Protein AF-A0A9P4HC57-F1 (afdb_monomer_lite)

Radius of gyration: 26.47 Å; chains: 1; bounding box: 52×44×92 Å

Organism: NCBI:txid210430

Sequence (159 aa):
MSKNTVTSDLVLDGQSNWELWIFVVKRIAEAGDVREYIDPDQLYRPLQKPEKPVRPAPTVNADGYPPTQPIQQALMQYNQDLSNYYKDIKEYRRLKDKLGQVEAHITKTIQQDLLYHIKDKLSIHDQIKTLQELYSPTTADQEYRVQKAYEAAKTLHAR

Foldseek 3Di:
DDPPPPPVQQAAPAQVSLVVLVVVLCVLCVVLVNNQQAPLVDDHDDLDQDDQDDQDDQDQPPVRDGDPPPNVVSNVVNVVVNVVNVVRNVSSVSNVVSQVVSVVSNVVRYDPVLCVQCVPPPGNNVSSNSVCVGHHDDPVSVVVVVVVVVVVVVVVVVD

Structure (mmCIF, N/CA/C/O backbone):
data_AF-A0A9P4HC57-F1
#
_entry.id   AF-A0A9P4HC57-F1
#
loop_
_atom_site.group_PDB
_atom_site.id
_atom_site.type_symbol
_atom_site.label_atom_id
_atom_site.label_alt_id
_atom_site.label_comp_id
_atom_site.label_asym_id
_atom_site.label_entity_id
_atom_site.label_seq_id
_atom_site.pdbx_PDB_ins_code
_atom_site.Cartn_x
_atom_site.Cartn_y
_atom_site.Cartn_z
_atom_site.occupancy
_atom_site.B_iso_or_equiv
_atom_site.auth_seq_id
_atom_site.auth_comp_id
_atom_site.auth_asym_id
_atom_site.auth_atom_id
_atom_site.pdbx_PDB_model_num
ATOM 1 N N . MET A 1 1 ? -6.269 -32.156 28.128 1.00 34.03 1 MET A N 1
ATOM 2 C CA . MET A 1 1 ? -5.497 -30.902 28.275 1.00 34.03 1 MET A CA 1
ATOM 3 C C . MET A 1 1 ? -5.426 -30.234 26.904 1.00 34.03 1 MET A C 1
ATOM 5 O O . MET A 1 1 ? -4.471 -30.465 26.171 1.00 34.03 1 MET A O 1
ATOM 9 N N . SER A 1 2 ? -6.469 -29.500 26.505 1.00 35.28 2 SER A N 1
ATOM 10 C CA . SER A 1 2 ? -6.473 -28.768 25.230 1.00 35.28 2 SER A CA 1
ATOM 11 C C . SER A 1 2 ? -5.667 -27.487 25.390 1.00 35.28 2 SER A C 1
ATOM 13 O O . SER A 1 2 ? -5.998 -26.640 26.217 1.00 35.28 2 SER A O 1
ATOM 15 N N . LYS A 1 3 ? -4.584 -27.362 24.621 1.00 39.94 3 LYS A N 1
ATOM 16 C CA . LYS A 1 3 ? -3.837 -26.113 24.491 1.00 39.94 3 LYS A CA 1
ATOM 17 C C . LYS A 1 3 ? -4.666 -25.171 23.621 1.00 39.94 3 LYS A C 1
ATOM 19 O O . LYS A 1 3 ? -4.562 -25.214 22.401 1.00 39.94 3 LYS A O 1
ATOM 24 N N . ASN A 1 4 ? -5.493 -24.337 24.243 1.00 37.66 4 ASN A N 1
ATOM 25 C CA . ASN A 1 4 ? -6.027 -23.156 23.575 1.00 37.66 4 ASN A CA 1
ATOM 26 C C . ASN A 1 4 ? -4.886 -22.140 23.460 1.00 37.66 4 ASN A C 1
ATOM 28 O O . ASN A 1 4 ? -4.743 -21.249 24.292 1.00 37.66 4 ASN A O 1
ATOM 32 N N . THR A 1 5 ? -4.037 -22.295 22.446 1.00 34.16 5 THR A N 1
ATOM 33 C CA . THR A 1 5 ? -3.258 -21.172 21.920 1.00 34.16 5 THR A CA 1
ATOM 34 C C . THR A 1 5 ? -4.261 -20.234 21.267 1.00 34.16 5 THR A C 1
ATOM 36 O O . THR A 1 5 ? -4.615 -20.394 20.104 1.00 34.16 5 THR A O 1
ATOM 39 N N . VAL A 1 6 ? -4.791 -19.304 22.059 1.00 41.91 6 VAL A N 1
ATOM 40 C CA . VAL A 1 6 ? -5.515 -18.144 21.548 1.00 41.91 6 VAL A CA 1
ATOM 41 C C . VAL A 1 6 ? -4.458 -17.224 20.946 1.00 41.91 6 VAL A C 1
ATOM 43 O O . VAL A 1 6 ? -3.981 -16.290 21.582 1.00 41.91 6 VAL A O 1
ATOM 46 N N . THR A 1 7 ? -4.022 -17.534 19.731 1.00 44.22 7 THR A N 1
ATOM 47 C CA . THR A 1 7 ? -3.457 -16.525 18.839 1.00 44.22 7 THR A CA 1
ATOM 48 C C . THR A 1 7 ? -4.664 -15.767 18.310 1.00 44.22 7 THR A C 1
ATOM 50 O O . THR A 1 7 ? -5.223 -16.119 17.276 1.00 44.22 7 THR A O 1
ATOM 53 N N . SER A 1 8 ? -5.171 -14.806 19.087 1.00 55.50 8 SER A N 1
ATOM 54 C CA . SER A 1 8 ? -6.121 -13.842 18.539 1.00 55.50 8 SER A CA 1
ATOM 55 C C . SER A 1 8 ? -5.340 -13.015 17.533 1.00 55.50 8 SER A C 1
ATOM 57 O O . SER A 1 8 ? -4.687 -12.042 17.909 1.00 55.50 8 SER A O 1
ATOM 59 N N . ASP A 1 9 ? -5.338 -13.447 16.274 1.00 72.44 9 ASP A N 1
ATOM 60 C CA . ASP A 1 9 ? -4.908 -12.588 15.183 1.00 72.44 9 ASP A CA 1
ATOM 61 C C . ASP A 1 9 ? -5.706 -11.288 15.311 1.00 72.44 9 ASP A C 1
ATOM 63 O O . ASP A 1 9 ? -6.921 -11.297 15.525 1.00 72.44 9 ASP A O 1
ATOM 67 N N . LEU A 1 10 ? -5.000 -10.162 15.307 1.00 86.06 10 LEU A N 1
ATOM 68 C CA . LEU A 1 10 ? -5.611 -8.855 15.472 1.00 86.06 10 LEU A CA 1
ATOM 69 C C . LEU A 1 10 ? -6.450 -8.557 14.226 1.00 86.06 10 LEU A C 1
ATOM 71 O O . LEU A 1 10 ? -5.904 -8.164 13.198 1.00 86.06 10 LEU A O 1
ATOM 75 N N . VAL A 1 11 ? -7.761 -8.779 14.320 1.00 91.06 11 VAL A N 1
ATOM 76 C CA . VAL A 1 11 ? -8.714 -8.551 13.231 1.00 91.06 11 VAL A CA 1
ATOM 77 C C . VAL A 1 11 ? -9.382 -7.187 13.396 1.00 91.06 11 VAL A C 1
ATOM 79 O O . VAL A 1 11 ? -9.872 -6.840 14.474 1.00 91.06 11 VAL A O 1
ATOM 82 N N . LEU A 1 12 ? -9.419 -6.414 12.313 1.00 91.00 12 LEU A N 1
ATOM 83 C CA . LEU A 1 12 ? -10.222 -5.204 12.212 1.00 91.00 12 LEU A CA 1
ATOM 84 C C . LEU A 1 12 ? -11.693 -5.587 12.005 1.00 91.00 12 LEU A C 1
ATOM 86 O O . LEU A 1 12 ? -12.101 -5.962 10.905 1.00 91.00 12 LEU A O 1
ATOM 90 N N . ASP A 1 13 ? -12.472 -5.480 13.073 1.00 88.88 13 ASP A N 1
ATOM 91 C CA . ASP A 1 13 ? -13.925 -5.696 13.123 1.00 88.88 13 ASP A CA 1
ATOM 92 C C . ASP A 1 13 ? -14.695 -4.411 13.495 1.00 88.88 13 ASP A C 1
ATOM 94 O O . ASP A 1 13 ? -15.924 -4.391 13.554 1.00 88.88 13 ASP A O 1
ATOM 98 N N . GLY A 1 14 ? -13.976 -3.311 13.741 1.00 85.06 14 GLY A N 1
ATOM 99 C CA . GLY A 1 14 ? -14.561 -2.045 14.155 1.00 85.06 14 GLY A CA 1
ATOM 100 C C . GLY A 1 14 ? -13.545 -1.036 14.687 1.00 85.06 14 GLY A C 1
ATOM 101 O O . GLY A 1 14 ? -12.334 -1.268 14.721 1.00 85.06 14 GLY A O 1
ATOM 102 N N . GLN A 1 15 ? -14.064 0.099 15.164 1.00 85.44 15 GLN A N 1
ATOM 103 C CA . GLN A 1 15 ? -13.261 1.220 15.675 1.00 85.44 15 GLN A CA 1
ATOM 104 C C . GLN A 1 15 ? -12.423 0.861 16.914 1.00 85.44 15 GLN A C 1
ATOM 106 O O . GLN A 1 15 ? -11.392 1.478 17.179 1.00 85.44 15 GLN A O 1
ATOM 111 N N . SER A 1 16 ? -12.848 -0.131 17.705 1.00 83.38 16 SER A N 1
ATOM 112 C CA . SER A 1 16 ? -12.143 -0.534 18.929 1.00 83.38 16 SER A CA 1
ATOM 113 C C . SER A 1 16 ? -10.746 -1.079 18.655 1.00 83.38 16 SER A C 1
ATOM 115 O O . SER A 1 16 ? -9.855 -0.856 19.479 1.00 83.38 16 SER A O 1
ATOM 117 N N . ASN A 1 17 ? -10.569 -1.738 17.506 1.00 88.31 17 ASN A N 1
ATOM 118 C CA . ASN A 1 17 ? -9.340 -2.433 17.126 1.00 88.31 17 ASN A CA 1
ATOM 119 C C . ASN A 1 17 ? -8.517 -1.644 16.096 1.00 88.31 17 ASN A C 1
ATOM 121 O O . ASN A 1 17 ? -7.377 -2.021 15.830 1.00 88.31 17 ASN A O 1
ATOM 125 N N . TRP A 1 18 ? -9.058 -0.535 15.571 1.00 91.06 18 TRP A N 1
ATOM 126 C CA . TRP A 1 18 ? -8.416 0.313 14.565 1.00 91.06 18 TRP A CA 1
ATOM 127 C C . TRP A 1 18 ? -6.984 0.703 14.938 1.00 91.06 18 TRP A C 1
ATOM 129 O O . TRP A 1 18 ? -6.066 0.392 14.189 1.00 91.06 18 TRP A O 1
ATOM 139 N N . GLU A 1 19 ? -6.781 1.318 16.108 1.00 90.00 19 GLU A N 1
ATOM 140 C CA . GLU A 1 19 ? -5.474 1.854 16.532 1.00 90.00 19 GLU A CA 1
ATOM 141 C C . GLU A 1 19 ? -4.379 0.782 16.576 1.00 90.00 19 GLU A C 1
ATOM 143 O O . GLU A 1 19 ? -3.263 0.980 16.095 1.00 90.00 19 GLU A O 1
ATOM 148 N N . LEU A 1 20 ? -4.707 -0.389 17.125 1.00 90.69 20 LEU A N 1
ATOM 149 C CA . LEU A 1 20 ? -3.769 -1.505 17.187 1.00 90.69 20 LEU A CA 1
ATOM 150 C C . LEU A 1 20 ? -3.527 -2.082 15.791 1.00 90.69 20 LEU A C 1
ATOM 152 O O . LEU A 1 20 ? -2.393 -2.417 15.448 1.00 90.69 20 LEU A O 1
ATOM 156 N N . TRP A 1 21 ? -4.582 -2.205 14.987 1.00 94.44 21 TRP A N 1
ATOM 157 C CA . TRP A 1 21 ? -4.503 -2.809 13.664 1.00 94.44 21 TRP A CA 1
ATOM 158 C C . TRP A 1 21 ? -3.665 -1.950 12.716 1.00 94.44 21 TRP A C 1
ATOM 160 O O . TRP A 1 21 ? -2.704 -2.442 12.120 1.00 94.44 21 TRP A O 1
ATOM 170 N N . ILE A 1 22 ? -3.935 -0.642 12.655 1.00 93.31 22 ILE A N 1
ATOM 171 C CA . ILE A 1 22 ? -3.167 0.284 11.820 1.00 93.31 22 ILE A CA 1
ATOM 172 C C . ILE A 1 22 ? -1.721 0.402 12.303 1.00 93.31 22 ILE A C 1
ATOM 174 O O . ILE A 1 22 ? -0.813 0.534 11.482 1.00 93.31 22 ILE A O 1
ATOM 178 N N . PHE A 1 23 ? -1.471 0.290 13.613 1.00 92.38 23 PHE A N 1
ATOM 179 C CA . PHE A 1 23 ? -0.114 0.216 14.146 1.00 92.38 23 PHE A CA 1
ATOM 180 C C . PHE A 1 23 ? 0.648 -0.994 13.588 1.00 92.38 23 PHE A C 1
ATOM 182 O O . PHE A 1 23 ? 1.772 -0.831 13.114 1.00 92.38 23 PHE A O 1
ATOM 189 N N . VAL A 1 24 ? 0.047 -2.189 13.580 1.00 93.88 24 VAL A N 1
ATOM 190 C CA . VAL A 1 24 ? 0.684 -3.397 13.023 1.00 93.88 24 VAL A CA 1
ATOM 191 C C . VAL A 1 24 ? 0.950 -3.241 11.525 1.00 93.88 24 VAL A C 1
ATOM 193 O O . VAL A 1 24 ? 2.063 -3.511 11.073 1.00 93.88 24 VAL A O 1
ATOM 196 N N . VAL A 1 25 ? -0.019 -2.730 10.762 1.00 94.69 25 VAL A N 1
ATOM 197 C CA . VAL A 1 25 ? 0.142 -2.452 9.324 1.00 94.69 25 VAL A CA 1
ATOM 198 C C . VAL A 1 25 ? 1.303 -1.479 9.079 1.00 94.69 25 VAL A C 1
ATOM 200 O O . VAL A 1 25 ? 2.186 -1.761 8.264 1.00 94.69 25 VAL A O 1
ATOM 203 N N . LYS A 1 26 ? 1.364 -0.373 9.839 1.00 93.88 26 LYS A N 1
ATOM 204 C CA . LYS A 1 26 ? 2.461 0.608 9.776 1.00 93.88 26 LYS A CA 1
ATOM 205 C C . LYS A 1 26 ? 3.810 -0.035 10.120 1.00 93.88 26 LYS A C 1
ATOM 207 O O . LYS A 1 26 ? 4.787 0.228 9.425 1.00 93.88 26 LYS A O 1
ATOM 212 N N . ARG A 1 27 ? 3.874 -0.935 11.109 1.00 94.19 27 ARG A N 1
ATOM 213 C CA . ARG A 1 27 ? 5.103 -1.671 11.465 1.00 94.19 27 ARG A CA 1
ATOM 214 C C . ARG A 1 27 ? 5.598 -2.602 10.362 1.00 94.19 27 ARG A C 1
ATOM 216 O O . ARG A 1 27 ? 6.799 -2.646 10.109 1.00 94.19 27 ARG A O 1
ATOM 223 N N . ILE A 1 28 ? 4.701 -3.330 9.698 1.00 94.38 28 ILE A N 1
ATOM 224 C CA . ILE A 1 28 ? 5.071 -4.201 8.570 1.00 94.38 28 ILE A CA 1
ATOM 225 C C . ILE A 1 28 ? 5.626 -3.354 7.419 1.00 94.38 28 ILE A C 1
ATOM 227 O O . ILE A 1 28 ? 6.642 -3.710 6.821 1.00 94.38 28 ILE A O 1
ATOM 231 N N . ALA A 1 29 ? 4.999 -2.211 7.140 1.00 95.56 29 ALA A N 1
ATOM 232 C CA . ALA A 1 29 ? 5.453 -1.303 6.096 1.00 95.56 29 ALA A CA 1
ATOM 233 C C . ALA A 1 29 ? 6.790 -0.623 6.419 1.00 95.56 29 ALA A C 1
ATOM 235 O O . ALA A 1 29 ? 7.624 -0.490 5.526 1.00 95.56 29 ALA A O 1
ATOM 236 N N . GLU A 1 30 ? 7.020 -0.238 7.678 1.00 95.75 30 GLU A N 1
ATOM 237 C CA . GLU A 1 30 ? 8.320 0.250 8.159 1.00 95.75 30 GLU A CA 1
ATOM 238 C C . GLU A 1 30 ? 9.412 -0.802 7.967 1.00 95.75 30 GLU A C 1
ATOM 240 O O . GLU A 1 30 ? 10.451 -0.503 7.394 1.00 95.75 30 GLU A O 1
ATOM 245 N N . ALA A 1 31 ? 9.162 -2.052 8.366 1.00 94.56 31 ALA A N 1
ATOM 246 C CA . ALA A 1 31 ? 10.120 -3.145 8.193 1.00 94.56 31 ALA A CA 1
ATOM 247 C C . ALA A 1 31 ? 10.396 -3.490 6.715 1.00 94.56 31 ALA A C 1
ATOM 249 O O . ALA A 1 31 ? 11.394 -4.140 6.399 1.00 94.56 31 ALA A O 1
ATOM 250 N N . GLY A 1 32 ? 9.489 -3.107 5.813 1.00 94.00 32 GLY A N 1
ATOM 251 C CA . GLY A 1 32 ? 9.626 -3.280 4.371 1.00 94.00 32 GLY A CA 1
ATOM 252 C C . GLY A 1 32 ? 10.192 -2.071 3.628 1.00 94.00 32 GLY A C 1
ATOM 253 O O . GLY A 1 32 ? 10.377 -2.186 2.420 1.00 94.00 32 GLY A O 1
ATOM 254 N N . ASP A 1 33 ? 10.442 -0.947 4.308 1.00 95.56 33 ASP A N 1
ATOM 255 C CA . ASP A 1 33 ? 10.758 0.361 3.711 1.00 95.56 33 ASP A CA 1
ATOM 256 C C . ASP A 1 33 ? 9.710 0.842 2.688 1.00 95.56 33 ASP A C 1
ATOM 258 O O . ASP A 1 33 ? 10.033 1.502 1.705 1.00 95.56 33 ASP A O 1
ATOM 262 N N . VAL A 1 34 ? 8.434 0.495 2.892 1.00 96.19 34 VAL A N 1
ATOM 263 C CA . VAL A 1 34 ? 7.334 0.820 1.961 1.00 96.19 34 VAL A CA 1
ATOM 264 C C . VAL A 1 34 ? 6.300 1.782 2.545 1.00 96.19 34 VAL A C 1
ATOM 266 O O . VAL A 1 34 ? 5.252 2.009 1.942 1.00 96.19 34 VAL A O 1
ATOM 269 N N . ARG A 1 35 ? 6.579 2.368 3.716 1.00 93.56 35 ARG A N 1
ATOM 270 C CA . ARG A 1 35 ? 5.653 3.268 4.422 1.00 93.56 35 ARG A CA 1
ATOM 271 C C . ARG A 1 35 ? 5.169 4.432 3.547 1.00 93.56 35 ARG A C 1
ATOM 273 O O . ARG A 1 35 ? 3.983 4.737 3.562 1.00 93.56 35 ARG A O 1
ATOM 280 N N . GLU A 1 36 ? 6.051 5.018 2.741 1.00 92.88 36 GLU A N 1
ATOM 281 C CA . GLU A 1 36 ? 5.737 6.152 1.852 1.00 92.88 36 GLU A CA 1
ATOM 282 C C . GLU A 1 36 ? 4.683 5.848 0.769 1.00 92.88 36 GLU A C 1
ATOM 284 O O . GLU A 1 36 ? 4.057 6.762 0.243 1.00 92.88 36 GLU A O 1
ATOM 289 N N . TYR A 1 37 ? 4.457 4.570 0.447 1.00 93.94 37 TYR A N 1
ATOM 290 C CA . TYR A 1 37 ? 3.493 4.139 -0.573 1.00 93.94 37 TYR A CA 1
ATOM 291 C C . TYR A 1 37 ? 2.118 3.789 0.004 1.00 93.94 37 TYR A C 1
ATOM 293 O O . TYR A 1 37 ? 1.184 3.537 -0.760 1.00 93.94 37 TYR A O 1
ATOM 301 N N . ILE A 1 38 ? 2.005 3.705 1.333 1.00 93.00 38 ILE A N 1
ATOM 302 C CA . ILE A 1 38 ? 0.804 3.214 2.018 1.00 93.00 38 ILE A CA 1
ATOM 303 C C . ILE A 1 38 ? 0.208 4.217 3.007 1.00 93.00 38 ILE A C 1
ATOM 305 O O . ILE A 1 38 ? -0.923 4.016 3.435 1.00 93.00 38 ILE A O 1
ATOM 309 N N . ASP A 1 39 ? 0.963 5.245 3.407 1.00 90.81 39 ASP A N 1
ATOM 310 C CA . ASP A 1 39 ? 0.550 6.194 4.443 1.00 90.81 39 ASP A CA 1
ATOM 311 C C . ASP A 1 39 ? -0.676 6.999 3.971 1.00 90.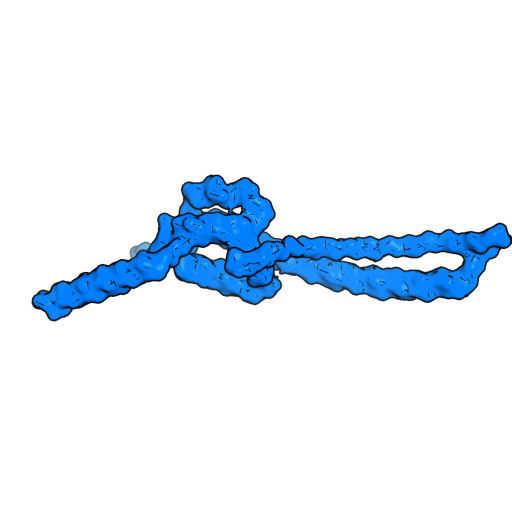81 39 ASP A C 1
ATOM 313 O O . ASP A 1 39 ? -0.542 7.788 3.033 1.00 90.81 39 ASP A O 1
ATOM 317 N N . PRO A 1 40 ? -1.867 6.806 4.572 1.00 89.62 40 PRO A N 1
ATOM 318 C CA . PRO A 1 40 ? -3.101 7.429 4.092 1.00 89.62 40 PRO A CA 1
ATOM 319 C C . PRO A 1 40 ? -3.173 8.929 4.416 1.00 89.62 40 PRO A C 1
ATOM 321 O O . PRO A 1 40 ? -3.963 9.658 3.813 1.00 89.62 40 PRO A O 1
ATOM 324 N N . ASP A 1 41 ? -2.332 9.391 5.349 1.00 88.25 41 ASP A N 1
ATOM 325 C CA . ASP A 1 41 ? -2.236 10.793 5.754 1.00 88.25 41 ASP A CA 1
ATOM 326 C C . ASP A 1 41 ? -1.333 11.597 4.791 1.00 88.25 41 ASP A C 1
ATOM 328 O O . ASP A 1 41 ? -1.225 12.821 4.894 1.00 88.25 41 ASP A O 1
ATOM 332 N N . GLN A 1 42 ? -0.672 10.922 3.842 1.00 88.38 42 GLN A N 1
ATOM 333 C CA . GLN A 1 42 ? 0.202 11.528 2.841 1.00 88.38 42 GLN A CA 1
ATOM 334 C C . GLN A 1 42 ? -0.416 11.488 1.442 1.00 88.38 42 GLN A C 1
ATOM 336 O O . GLN A 1 42 ? -1.344 10.742 1.145 1.00 88.38 42 GLN A O 1
ATOM 341 N N . LEU A 1 43 ? 0.113 12.319 0.540 1.00 88.81 43 LEU A N 1
ATOM 342 C CA . LEU A 1 43 ? -0.291 12.271 -0.860 1.00 88.81 43 LEU A CA 1
ATOM 343 C C . LEU A 1 43 ? 0.214 10.973 -1.499 1.00 88.81 43 LEU A C 1
ATOM 345 O O . LEU A 1 43 ? 1.420 10.724 -1.508 1.00 88.81 43 LEU A O 1
ATOM 349 N N . TYR A 1 44 ? -0.706 10.197 -2.075 1.00 90.31 44 TYR A N 1
ATOM 350 C CA . TYR A 1 44 ? -0.387 8.943 -2.749 1.00 90.31 44 TYR A CA 1
ATOM 351 C C . TYR A 1 44 ? 0.710 9.116 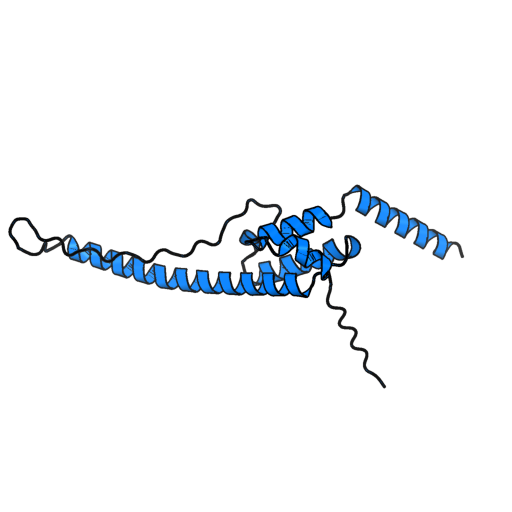-3.803 1.00 90.31 44 TYR A C 1
ATOM 353 O O . TYR A 1 44 ? 0.586 9.914 -4.737 1.00 90.31 44 TYR A O 1
ATOM 361 N N . ARG A 1 45 ? 1.771 8.315 -3.680 1.00 89.56 45 ARG A N 1
ATOM 362 C CA . ARG A 1 45 ? 2.827 8.195 -4.687 1.00 89.56 45 ARG A CA 1
ATOM 363 C C . ARG A 1 45 ? 2.861 6.759 -5.194 1.00 89.56 45 ARG A C 1
ATOM 365 O O . ARG A 1 45 ? 3.163 5.863 -4.414 1.00 89.56 45 ARG A O 1
ATOM 372 N N . PRO A 1 46 ? 2.566 6.502 -6.477 1.00 90.44 46 PRO A N 1
ATOM 373 C CA . PRO A 1 46 ? 2.659 5.156 -7.015 1.00 90.44 46 PRO A CA 1
ATOM 374 C C . PRO A 1 46 ? 4.123 4.723 -7.131 1.00 90.44 46 PRO A C 1
ATOM 376 O O . PRO A 1 46 ? 4.982 5.499 -7.556 1.00 90.44 46 PRO A O 1
ATOM 379 N N . LEU A 1 47 ? 4.398 3.455 -6.817 1.00 93.44 47 LEU A N 1
ATOM 380 C CA . LEU A 1 47 ? 5.707 2.855 -7.059 1.00 93.44 47 LEU A CA 1
ATOM 381 C C . LEU A 1 47 ? 5.972 2.794 -8.570 1.00 93.44 47 LEU A C 1
ATOM 383 O O . LEU A 1 47 ? 5.327 2.034 -9.302 1.00 93.44 47 LEU A O 1
ATOM 387 N N . GLN A 1 48 ? 6.935 3.584 -9.039 1.00 93.69 48 GLN A N 1
ATOM 388 C CA . GLN A 1 48 ? 7.257 3.675 -10.459 1.00 93.69 48 GLN A CA 1
ATOM 389 C C . GLN A 1 48 ? 8.174 2.534 -10.885 1.00 93.69 48 GLN A C 1
ATOM 391 O O . GLN A 1 48 ? 9.195 2.254 -10.257 1.00 93.69 48 GLN A O 1
ATOM 396 N N . LYS A 1 49 ? 7.808 1.862 -11.979 1.00 95.00 49 LYS A N 1
ATOM 397 C CA . LYS A 1 49 ? 8.664 0.848 -12.589 1.00 95.00 49 LYS A CA 1
ATOM 398 C C . LYS A 1 49 ? 9.788 1.556 -13.353 1.00 95.00 49 LYS A C 1
ATOM 400 O O . LYS A 1 49 ? 9.466 2.354 -14.230 1.00 95.00 49 LYS A O 1
ATOM 405 N N . PRO A 1 50 ? 11.066 1.225 -13.101 1.00 95.12 50 PRO A N 1
ATOM 406 C CA . PRO A 1 50 ? 12.172 1.773 -13.874 1.00 95.12 50 PRO A CA 1
ATOM 407 C C . PRO A 1 50 ? 12.001 1.504 -15.371 1.00 95.12 50 PRO A C 1
ATOM 409 O O . PRO A 1 50 ? 11.603 0.401 -15.776 1.00 95.12 50 PRO A O 1
ATOM 412 N N . GLU A 1 51 ? 12.325 2.499 -16.190 1.00 95.25 51 GLU A N 1
ATOM 413 C CA .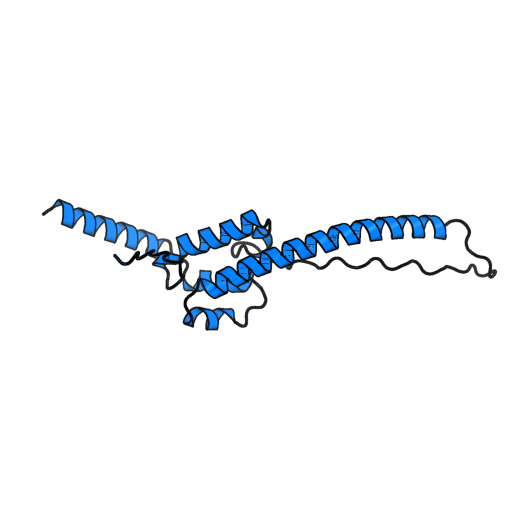 GLU A 1 51 ? 12.315 2.380 -17.645 1.00 95.25 51 GLU A CA 1
ATOM 414 C C . GLU A 1 51 ? 13.623 1.772 -18.136 1.00 95.25 51 GLU A C 1
ATOM 416 O O . GLU A 1 51 ? 14.711 2.123 -17.681 1.00 95.25 51 GLU A O 1
ATOM 421 N N . LYS A 1 52 ? 13.522 0.820 -19.066 1.00 94.00 52 LYS A N 1
ATOM 422 C CA . LYS A 1 52 ? 14.708 0.179 -19.624 1.00 94.00 52 LYS A CA 1
ATOM 423 C C . LYS A 1 52 ? 15.402 1.157 -20.581 1.00 94.00 52 LYS A C 1
ATOM 425 O O . LYS A 1 52 ? 14.745 1.595 -21.526 1.00 94.00 52 LYS A O 1
ATOM 430 N N . PRO A 1 53 ? 16.711 1.424 -20.416 1.00 93.19 53 PRO A N 1
ATOM 431 C CA . PRO A 1 53 ? 17.455 2.267 -21.340 1.00 93.19 53 PRO A CA 1
ATOM 432 C C . PRO A 1 53 ? 17.369 1.738 -22.770 1.00 93.19 53 PRO A C 1
ATOM 434 O O . PRO A 1 53 ? 17.451 0.527 -23.016 1.00 93.19 53 PRO A O 1
ATOM 437 N N . VAL A 1 54 ? 17.218 2.654 -23.722 1.00 91.56 54 VAL A N 1
ATOM 438 C CA . VAL A 1 54 ? 17.167 2.330 -25.147 1.00 91.56 54 VAL A CA 1
ATOM 439 C C . VAL A 1 54 ? 18.584 2.329 -25.697 1.00 91.56 54 VAL A C 1
ATOM 441 O O . VAL A 1 54 ? 19.357 3.260 -25.475 1.00 91.56 54 VAL A O 1
ATOM 444 N N . ARG A 1 55 ? 18.935 1.267 -26.423 1.00 86.88 55 ARG A N 1
ATOM 445 C CA . ARG A 1 55 ? 20.246 1.175 -27.061 1.00 86.88 55 ARG A CA 1
ATOM 446 C C . ARG A 1 55 ? 20.362 2.262 -28.138 1.00 86.88 55 ARG A C 1
ATOM 448 O O . ARG A 1 55 ? 19.467 2.337 -28.982 1.00 86.88 55 ARG A O 1
ATOM 455 N N . PRO A 1 56 ? 21.449 3.054 -28.163 1.00 83.50 56 PRO A N 1
ATOM 456 C CA . PRO A 1 56 ? 21.651 4.034 -29.221 1.00 83.50 56 PRO A CA 1
ATOM 457 C C . PRO A 1 56 ? 21.728 3.329 -30.580 1.00 83.50 56 PRO A C 1
ATOM 459 O O . PRO A 1 56 ? 22.392 2.296 -30.722 1.00 83.50 56 PRO A O 1
ATOM 462 N N . ALA A 1 57 ? 21.031 3.881 -31.572 1.00 77.00 57 ALA A N 1
ATOM 463 C CA . ALA A 1 57 ? 21.128 3.411 -32.946 1.00 77.00 57 ALA A CA 1
ATOM 464 C C . ALA A 1 57 ? 22.528 3.724 -33.505 1.00 77.00 57 ALA A C 1
ATOM 466 O O . ALA A 1 57 ? 23.109 4.753 -33.146 1.00 77.00 57 ALA A O 1
ATOM 467 N N . PRO A 1 58 ? 23.081 2.875 -34.386 1.00 66.50 58 PRO A N 1
ATOM 468 C CA . PRO A 1 58 ? 24.276 3.239 -35.128 1.00 66.50 58 PRO A CA 1
ATOM 469 C C . PRO A 1 58 ? 23.943 4.449 -36.007 1.00 66.50 58 PRO A C 1
ATOM 471 O O . PRO A 1 58 ? 23.170 4.345 -36.957 1.00 66.50 58 PRO A O 1
ATOM 474 N N . THR A 1 59 ? 24.492 5.615 -35.672 1.00 62.38 59 THR A N 1
ATOM 475 C CA . THR A 1 59 ? 24.491 6.756 -36.583 1.00 62.38 59 THR A CA 1
ATOM 476 C C . THR A 1 59 ? 25.376 6.394 -37.771 1.00 62.38 59 THR A C 1
ATOM 478 O O . THR A 1 59 ? 26.461 5.852 -37.592 1.00 62.38 59 THR A O 1
ATOM 481 N N . VAL A 1 60 ? 24.905 6.628 -38.992 1.00 58.28 60 VAL A N 1
ATOM 482 C CA . VAL A 1 60 ? 25.724 6.529 -40.206 1.00 58.28 60 VAL A CA 1
ATOM 483 C C . VAL A 1 60 ? 25.938 7.964 -40.660 1.00 58.28 60 VAL A C 1
ATOM 485 O O . VAL A 1 60 ? 24.968 8.717 -40.754 1.00 58.28 60 VAL A O 1
ATOM 488 N N . ASN A 1 61 ? 27.186 8.379 -40.874 1.00 60.38 61 ASN A N 1
ATOM 489 C CA . ASN A 1 61 ? 27.439 9.705 -41.436 1.00 60.38 61 ASN A CA 1
ATOM 490 C C . ASN A 1 61 ? 26.892 9.758 -42.875 1.00 60.38 61 ASN A C 1
ATOM 492 O O . ASN A 1 61 ? 26.761 8.717 -43.521 1.00 60.38 61 ASN A O 1
ATOM 496 N N . ALA A 1 62 ? 26.616 10.960 -43.395 1.00 60.56 62 ALA A N 1
ATOM 497 C CA . ALA A 1 62 ? 26.155 11.162 -44.778 1.00 60.56 62 ALA A CA 1
ATOM 498 C C . ALA A 1 62 ? 27.084 10.510 -45.828 1.00 60.56 62 ALA A C 1
ATOM 500 O O . ALA A 1 62 ? 26.636 10.136 -46.907 1.00 60.56 62 ALA A O 1
ATOM 501 N N . ASP A 1 63 ? 28.349 10.298 -45.461 1.00 65.94 63 ASP A N 1
ATOM 502 C CA . ASP A 1 63 ? 29.395 9.704 -46.294 1.00 65.94 63 ASP A CA 1
ATOM 503 C C . ASP A 1 63 ? 29.451 8.162 -46.217 1.00 65.94 63 ASP A C 1
ATOM 505 O O . ASP A 1 63 ? 30.373 7.546 -46.744 1.00 65.94 63 ASP A O 1
ATOM 509 N N . GLY A 1 64 ? 28.512 7.511 -45.516 1.00 61.06 64 GLY A N 1
ATOM 510 C CA . GLY A 1 64 ? 28.451 6.048 -45.380 1.00 61.06 64 GLY A CA 1
ATOM 511 C C . GLY A 1 64 ? 29.476 5.437 -44.414 1.00 61.06 64 GLY A C 1
ATOM 512 O O . GLY A 1 64 ? 29.452 4.230 -44.177 1.00 61.06 64 GLY A O 1
ATOM 513 N N . TYR A 1 65 ? 30.351 6.252 -43.817 1.00 59.59 65 TYR A N 1
ATOM 514 C CA . TYR A 1 65 ? 31.328 5.808 -42.823 1.00 59.59 65 TYR A CA 1
ATOM 515 C C . TYR A 1 65 ? 30.750 5.820 -41.393 1.00 59.59 65 TYR A C 1
ATOM 517 O O . TYR A 1 65 ? 29.942 6.696 -41.058 1.00 59.59 65 TYR A O 1
ATOM 525 N N . PRO A 1 66 ? 31.177 4.887 -40.517 1.00 58.09 66 PRO A N 1
ATOM 526 C CA . PRO A 1 66 ? 30.789 4.906 -39.114 1.00 58.09 66 PRO A CA 1
ATOM 527 C C . PRO A 1 66 ? 31.351 6.158 -38.405 1.00 58.09 66 PRO A C 1
ATOM 529 O O . PRO A 1 66 ? 32.544 6.440 -38.530 1.00 58.09 66 PRO A O 1
ATOM 532 N N . PRO A 1 67 ? 30.546 6.891 -37.615 1.00 57.16 67 PRO A N 1
ATOM 533 C CA . PRO A 1 67 ? 31.021 7.956 -36.744 1.00 57.16 67 PRO A CA 1
ATOM 534 C C . PRO A 1 67 ? 31.950 7.378 -35.676 1.00 57.16 67 PRO A C 1
ATOM 536 O O . PRO A 1 67 ? 31.552 6.568 -34.841 1.00 57.16 67 PRO A O 1
ATOM 539 N N . THR A 1 68 ? 33.207 7.803 -35.687 1.00 57.41 68 THR A N 1
ATOM 540 C CA . THR A 1 68 ? 34.283 7.170 -34.913 1.00 57.41 68 THR A CA 1
ATOM 541 C C . THR A 1 68 ? 34.352 7.581 -33.438 1.00 57.41 68 THR A C 1
ATOM 543 O O . THR A 1 68 ? 35.052 6.918 -32.680 1.00 57.41 68 THR A O 1
ATOM 546 N N . GLN A 1 69 ? 33.632 8.618 -32.984 1.00 52.78 69 GLN A N 1
ATOM 547 C CA . GLN A 1 69 ? 33.752 9.131 -31.601 1.00 52.78 69 GLN A CA 1
ATOM 548 C C . GLN A 1 69 ? 32.430 9.303 -30.818 1.00 52.78 69 GLN A C 1
ATOM 550 O O . GLN A 1 69 ? 32.396 8.879 -29.660 1.00 52.78 69 GLN A O 1
ATOM 555 N N . PRO A 1 70 ? 31.315 9.806 -31.391 1.00 60.38 70 PRO A N 1
ATOM 556 C CA . PRO A 1 70 ? 30.057 9.964 -30.642 1.00 60.38 70 PRO A CA 1
ATOM 557 C C . PRO A 1 70 ? 29.442 8.629 -30.184 1.00 60.38 70 PRO A C 1
ATOM 559 O O . PRO A 1 70 ? 28.801 8.551 -29.138 1.00 60.38 70 PRO A O 1
ATOM 562 N N . ILE A 1 71 ? 29.672 7.552 -30.945 1.00 70.88 71 ILE A N 1
ATOM 563 C CA . ILE A 1 71 ? 29.077 6.231 -30.694 1.00 70.88 71 ILE A CA 1
ATOM 564 C C . ILE A 1 71 ? 29.690 5.548 -29.464 1.00 70.88 71 ILE A C 1
ATOM 566 O O . ILE A 1 71 ? 28.966 4.917 -28.699 1.00 70.88 71 ILE A O 1
ATOM 570 N N . GLN A 1 72 ? 31.002 5.671 -29.230 1.00 76.56 72 GLN A N 1
ATOM 571 C CA . GLN A 1 72 ? 31.645 4.993 -28.096 1.00 76.56 72 GLN A CA 1
ATOM 572 C C . GLN A 1 72 ? 31.201 5.583 -26.756 1.00 76.56 72 GLN A C 1
ATOM 574 O O . GLN A 1 72 ? 30.876 4.832 -25.840 1.00 76.56 72 GLN A O 1
ATOM 579 N N . GLN A 1 73 ? 31.124 6.912 -26.652 1.00 81.94 73 GLN A N 1
ATOM 580 C CA . GLN A 1 73 ? 30.626 7.587 -25.450 1.00 81.94 73 GLN A CA 1
ATOM 581 C C . GLN A 1 73 ? 29.150 7.267 -25.190 1.00 81.94 73 GLN A C 1
ATOM 583 O O . GLN A 1 73 ? 28.797 6.926 -24.064 1.00 81.94 73 GLN A O 1
ATOM 588 N N . ALA A 1 74 ? 28.309 7.268 -26.230 1.00 83.50 74 ALA A N 1
ATOM 589 C CA . ALA A 1 74 ? 26.904 6.880 -26.108 1.00 83.50 74 ALA A CA 1
ATOM 590 C C . ALA A 1 74 ? 26.731 5.412 -25.673 1.00 83.50 74 ALA A C 1
ATOM 592 O O . ALA A 1 74 ? 25.858 5.104 -24.865 1.00 83.50 74 ALA A O 1
ATOM 593 N N . LEU A 1 75 ? 27.575 4.498 -26.168 1.00 85.81 75 LEU A N 1
ATOM 594 C CA . LEU A 1 75 ? 27.573 3.095 -25.741 1.00 85.81 75 LEU A CA 1
ATOM 595 C C . LEU A 1 75 ? 28.066 2.923 -24.299 1.00 85.81 75 LEU A C 1
ATOM 597 O O . LEU A 1 75 ? 27.509 2.106 -23.566 1.00 85.81 75 LEU A O 1
ATOM 601 N N . MET A 1 76 ? 29.082 3.684 -23.880 1.00 88.00 76 MET A N 1
ATOM 602 C CA . MET A 1 76 ? 29.551 3.694 -22.491 1.00 88.00 76 MET A CA 1
ATOM 603 C C . MET A 1 76 ? 28.457 4.196 -21.542 1.00 88.00 76 MET A C 1
ATOM 605 O O . MET A 1 76 ? 28.169 3.518 -20.556 1.00 88.00 76 MET A O 1
ATOM 609 N N . GLN A 1 77 ? 27.789 5.304 -21.884 1.00 90.38 77 GLN A N 1
ATOM 610 C CA . GLN A 1 77 ? 26.655 5.827 -21.118 1.00 90.38 77 GLN A CA 1
ATOM 611 C C . GLN A 1 77 ? 25.503 4.818 -21.063 1.00 90.38 77 GLN A C 1
ATOM 613 O O . GLN A 1 77 ? 25.029 4.495 -19.981 1.00 90.38 77 GLN A O 1
ATOM 618 N N . TYR A 1 78 ? 25.122 4.226 -22.200 1.00 91.75 78 TYR A N 1
ATOM 619 C CA . TYR A 1 78 ? 24.095 3.182 -22.248 1.00 91.75 78 TYR A CA 1
ATOM 620 C C . TYR A 1 78 ? 24.425 1.994 -21.334 1.00 91.75 78 TYR A C 1
ATOM 622 O O . TYR A 1 78 ? 23.549 1.499 -20.631 1.00 91.75 78 TYR A O 1
ATOM 630 N N . ASN A 1 79 ? 25.678 1.529 -21.312 1.00 92.81 79 ASN A N 1
ATOM 631 C CA . ASN A 1 79 ? 26.083 0.428 -20.436 1.00 92.81 79 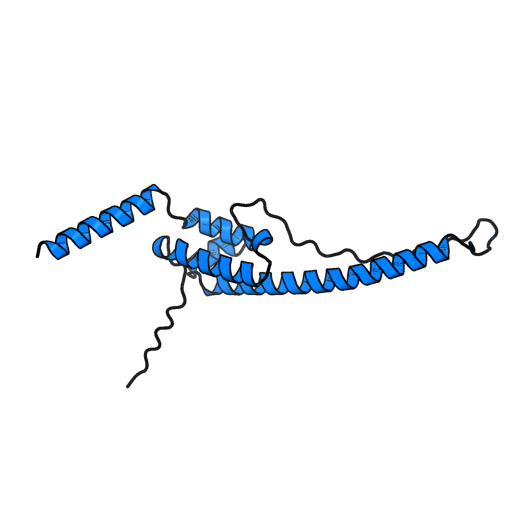ASN A CA 1
ATOM 632 C C . ASN A 1 79 ? 26.004 0.816 -18.950 1.00 92.81 79 ASN A C 1
ATOM 634 O O . ASN A 1 79 ? 25.617 -0.012 -18.121 1.00 92.81 79 ASN A O 1
ATOM 638 N N . GLN A 1 80 ? 26.340 2.064 -18.610 1.00 94.69 80 GLN A N 1
ATOM 639 C CA . GLN A 1 80 ? 26.188 2.596 -17.257 1.00 94.69 80 GLN A CA 1
ATOM 640 C C . GLN A 1 80 ? 24.710 2.699 -16.859 1.00 94.69 80 GLN A C 1
ATOM 642 O O . GLN A 1 80 ? 24.328 2.192 -15.803 1.00 94.69 80 GLN A O 1
ATOM 647 N N . ASP A 1 81 ? 23.870 3.267 -17.722 1.00 94.81 81 ASP A N 1
ATOM 648 C CA . ASP A 1 81 ? 22.427 3.386 -17.503 1.00 94.81 81 ASP A CA 1
ATOM 649 C C . ASP A 1 81 ? 21.775 2.007 -17.379 1.00 94.81 81 ASP A C 1
ATOM 651 O O . ASP A 1 81 ? 20.923 1.791 -16.522 1.00 94.81 81 ASP A O 1
ATOM 655 N N . LEU A 1 82 ? 22.209 1.034 -18.185 1.00 95.75 82 LEU A N 1
ATOM 656 C CA . LEU A 1 82 ? 21.721 -0.342 -18.124 1.00 95.75 82 LEU A CA 1
ATOM 657 C C . LEU A 1 82 ? 22.108 -1.022 -16.802 1.00 95.75 82 LEU A C 1
ATOM 659 O O . LEU A 1 82 ? 21.310 -1.767 -16.233 1.00 95.75 82 LEU A O 1
ATOM 663 N N . SER A 1 83 ? 23.312 -0.752 -16.292 1.00 96.12 83 SER A N 1
ATOM 664 C CA . SER A 1 83 ? 23.755 -1.225 -14.976 1.00 96.12 83 SER A CA 1
ATOM 665 C C . SER A 1 83 ? 22.917 -0.620 -13.845 1.00 96.12 83 SER A C 1
ATOM 667 O O . SER A 1 83 ? 22.472 -1.349 -12.955 1.00 96.12 83 SER A O 1
ATOM 669 N N . ASN A 1 84 ? 22.640 0.686 -13.905 1.00 96.75 84 ASN A N 1
ATOM 670 C CA . ASN A 1 84 ? 21.760 1.368 -12.953 1.00 96.75 84 ASN A CA 1
ATOM 671 C C . ASN A 1 84 ? 20.335 0.807 -13.019 1.00 96.75 84 ASN A C 1
ATOM 673 O O . ASN A 1 84 ? 19.810 0.368 -12.001 1.00 96.75 84 ASN A O 1
ATOM 677 N N . TYR A 1 85 ? 19.778 0.654 -14.222 1.00 97.06 85 TYR A N 1
ATOM 678 C CA . TYR A 1 85 ? 18.473 0.033 -14.443 1.00 97.06 85 TYR A CA 1
ATOM 679 C C . TYR A 1 85 ? 18.351 -1.347 -13.785 1.00 97.06 85 TYR A C 1
ATOM 681 O O . TYR A 1 85 ? 17.321 -1.659 -13.189 1.00 97.06 85 TYR A O 1
ATOM 689 N N . TYR A 1 86 ? 19.386 -2.192 -13.860 1.00 97.00 86 TYR A N 1
ATOM 690 C CA . TYR A 1 86 ? 19.344 -3.507 -13.213 1.00 97.00 86 TYR A CA 1
ATOM 691 C C . TYR A 1 86 ? 19.354 -3.435 -11.681 1.00 97.00 86 TYR A C 1
ATOM 693 O O . TYR A 1 86 ? 18.765 -4.307 -11.033 1.00 97.00 86 TYR A O 1
ATOM 701 N N . LYS A 1 87 ? 19.984 -2.414 -11.092 1.00 96.50 87 LYS A N 1
ATOM 702 C CA . LYS A 1 87 ? 19.891 -2.150 -9.649 1.00 96.50 87 LYS A CA 1
ATOM 703 C C . LYS A 1 87 ? 18.489 -1.661 -9.294 1.00 96.50 87 LYS A C 1
ATOM 705 O O . LYS A 1 87 ? 17.848 -2.247 -8.423 1.00 96.50 87 LYS A O 1
ATOM 710 N N . ASP A 1 88 ? 17.980 -0.692 -10.043 1.00 96.81 88 ASP A N 1
ATOM 711 C CA . ASP A 1 88 ? 16.682 -0.071 -9.790 1.00 96.81 88 ASP A CA 1
ATOM 712 C C . ASP A 1 88 ? 15.536 -1.073 -9.966 1.00 96.81 88 ASP A C 1
ATOM 714 O O . ASP A 1 88 ? 14.621 -1.130 -9.150 1.00 96.81 88 ASP A O 1
ATOM 718 N N . ILE A 1 89 ? 15.582 -1.937 -10.990 1.00 97.56 89 ILE A N 1
ATOM 719 C CA . ILE A 1 89 ? 14.535 -2.945 -11.210 1.00 97.56 89 ILE A CA 1
ATOM 720 C C . ILE A 1 89 ? 14.550 -4.033 -10.132 1.00 97.56 89 ILE A C 1
ATOM 722 O O . ILE A 1 89 ? 13.506 -4.620 -9.836 1.00 97.56 89 ILE A O 1
ATOM 726 N N . LYS A 1 90 ? 15.718 -4.323 -9.542 1.00 97.25 90 LYS A N 1
ATOM 727 C CA . LYS A 1 90 ? 15.836 -5.244 -8.407 1.00 97.25 90 LYS A CA 1
ATOM 728 C C . LYS A 1 90 ? 15.195 -4.627 -7.167 1.00 97.25 90 LYS A C 1
ATOM 730 O O . LYS A 1 90 ? 14.410 -5.306 -6.508 1.00 97.25 90 LYS A O 1
ATOM 735 N N . GLU A 1 91 ? 15.477 -3.356 -6.905 1.00 96.56 91 GLU A N 1
ATOM 736 C CA . GLU A 1 91 ? 14.881 -2.624 -5.789 1.00 96.56 91 GLU A CA 1
ATOM 737 C C . GLU A 1 91 ? 13.365 -2.469 -5.956 1.00 96.56 91 GLU A C 1
ATOM 739 O O . GLU A 1 91 ? 12.606 -2.835 -5.063 1.00 96.56 91 GLU A O 1
ATOM 744 N N . TYR A 1 92 ? 12.897 -2.092 -7.149 1.00 97.38 92 TYR A N 1
ATOM 745 C CA . TYR A 1 92 ? 11.473 -2.058 -7.494 1.00 97.38 92 TYR A CA 1
ATOM 746 C C . TYR A 1 92 ? 10.769 -3.390 -7.194 1.00 97.38 92 TYR A C 1
ATOM 748 O O . TYR A 1 92 ? 9.683 -3.408 -6.617 1.00 97.38 92 TYR A O 1
ATOM 756 N N . ARG A 1 93 ? 11.375 -4.527 -7.569 1.00 97.44 93 ARG A N 1
ATOM 757 C CA . ARG A 1 93 ? 10.803 -5.857 -7.291 1.00 97.44 93 ARG A CA 1
ATOM 758 C C . ARG A 1 93 ? 10.742 -6.148 -5.793 1.00 97.44 93 ARG A C 1
ATOM 760 O O . ARG A 1 93 ? 9.745 -6.709 -5.351 1.00 97.44 93 ARG A O 1
ATOM 767 N N . ARG A 1 94 ? 11.771 -5.760 -5.031 1.00 97.44 94 ARG A N 1
ATOM 768 C CA . ARG A 1 94 ? 11.803 -5.899 -3.567 1.00 97.44 94 ARG A CA 1
ATOM 769 C C . ARG A 1 94 ? 10.673 -5.098 -2.920 1.00 97.44 94 ARG A C 1
ATOM 771 O O . ARG A 1 94 ? 9.911 -5.660 -2.141 1.00 97.44 94 ARG A O 1
ATOM 778 N N . LEU A 1 95 ? 10.535 -3.822 -3.280 1.00 96.94 95 LEU A N 1
ATOM 779 C CA . LEU A 1 95 ? 9.479 -2.947 -2.764 1.00 96.94 95 LEU A CA 1
ATOM 780 C C . LEU A 1 95 ? 8.088 -3.467 -3.144 1.00 96.94 95 LEU A C 1
ATOM 782 O O . LEU A 1 95 ? 7.202 -3.539 -2.298 1.00 96.94 95 LEU A O 1
ATOM 786 N N . LYS A 1 96 ? 7.903 -3.915 -4.392 1.00 96.56 96 LYS A N 1
ATOM 787 C CA . LYS A 1 96 ? 6.638 -4.502 -4.854 1.00 96.56 96 LYS A CA 1
ATOM 788 C C . LYS A 1 96 ? 6.255 -5.765 -4.079 1.00 96.56 96 LYS A C 1
ATOM 790 O O . LYS A 1 96 ? 5.087 -5.932 -3.744 1.00 96.56 96 LYS A O 1
ATOM 795 N N . ASP A 1 97 ? 7.218 -6.634 -3.785 1.00 97.12 97 ASP A N 1
ATOM 796 C CA . ASP A 1 97 ? 6.992 -7.823 -2.957 1.00 97.12 97 ASP A CA 1
ATOM 797 C C . ASP A 1 97 ? 6.582 -7.443 -1.525 1.00 97.12 97 ASP A C 1
ATOM 799 O O . ASP A 1 97 ? 5.624 -7.990 -0.980 1.00 97.12 97 ASP A O 1
ATOM 803 N N . LYS A 1 98 ? 7.241 -6.437 -0.935 1.00 96.69 98 LYS A N 1
ATOM 804 C CA . LYS A 1 98 ? 6.892 -5.929 0.399 1.00 96.69 98 LYS A CA 1
ATOM 805 C C . LYS A 1 98 ? 5.512 -5.285 0.450 1.00 96.69 98 LYS A C 1
ATOM 807 O O . LYS A 1 98 ? 4.770 -5.548 1.392 1.00 96.69 98 LYS A O 1
ATOM 812 N N . LEU A 1 99 ? 5.126 -4.534 -0.579 1.00 96.50 99 LEU A N 1
ATOM 813 C CA . LEU A 1 99 ? 3.754 -4.049 -0.732 1.00 96.50 99 LEU A CA 1
ATOM 814 C C . LEU A 1 99 ? 2.759 -5.215 -0.803 1.00 96.50 99 LEU A C 1
ATOM 816 O O . LEU A 1 99 ? 1.777 -5.214 -0.069 1.00 96.50 99 LEU A O 1
ATOM 820 N N . GLY A 1 100 ? 3.051 -6.259 -1.583 1.00 95.88 100 GLY A N 1
ATOM 821 C CA . GLY A 1 100 ? 2.216 -7.464 -1.629 1.00 95.88 100 GLY A CA 1
ATOM 822 C C . GLY A 1 100 ? 2.064 -8.159 -0.268 1.00 95.88 100 GLY A C 1
ATOM 823 O O . GLY A 1 100 ? 0.987 -8.655 0.054 1.00 95.88 100 GLY A O 1
ATOM 824 N N . GLN A 1 101 ? 3.105 -8.157 0.573 1.00 95.81 101 GLN A N 1
ATOM 825 C CA . GLN A 1 101 ? 3.029 -8.680 1.947 1.00 95.81 101 GLN A CA 1
ATOM 826 C C . GLN A 1 101 ? 2.104 -7.838 2.837 1.00 95.81 101 GLN A C 1
ATOM 828 O O . GLN A 1 101 ? 1.339 -8.402 3.620 1.00 95.81 101 GLN A O 1
ATOM 833 N N . VAL A 1 102 ? 2.144 -6.508 2.704 1.00 96.19 102 VAL A N 1
ATOM 834 C CA . VAL A 1 102 ? 1.236 -5.598 3.422 1.00 96.19 102 VAL A CA 1
ATOM 835 C C . VAL A 1 102 ? -0.211 -5.820 2.976 1.00 96.19 102 VAL A C 1
ATOM 837 O O . VAL A 1 102 ? -1.086 -5.992 3.819 1.00 96.19 102 VAL A O 1
ATOM 840 N N . GLU A 1 103 ? -0.466 -5.900 1.670 1.00 95.62 103 GLU A N 1
ATOM 841 C CA . GLU A 1 103 ? -1.802 -6.173 1.122 1.00 95.62 103 GLU A CA 1
ATOM 842 C C . GLU A 1 103 ? -2.347 -7.534 1.580 1.00 95.62 103 GLU A C 1
ATOM 844 O O . GLU A 1 103 ? -3.495 -7.653 2.016 1.00 95.62 103 GLU A O 1
ATOM 849 N N . ALA A 1 104 ? -1.506 -8.570 1.553 1.00 94.88 104 ALA A N 1
ATOM 850 C CA . ALA A 1 104 ? -1.866 -9.892 2.048 1.00 94.88 104 ALA A CA 1
ATOM 851 C C . ALA A 1 104 ? -2.173 -9.886 3.551 1.00 94.88 104 ALA A C 1
ATOM 853 O O . ALA A 1 104 ? -3.003 -10.672 4.003 1.00 94.88 104 ALA A O 1
ATOM 854 N N . HIS A 1 105 ? -1.506 -9.033 4.334 1.00 95.12 105 HIS A N 1
ATOM 855 C CA . HIS A 1 105 ? -1.840 -8.859 5.742 1.00 95.12 105 HIS A CA 1
ATOM 856 C C . HIS A 1 105 ? -3.210 -8.196 5.888 1.00 95.12 105 HIS A C 1
ATOM 858 O O . HIS A 1 105 ? -4.077 -8.784 6.523 1.00 95.12 105 HIS A O 1
ATOM 864 N N . ILE A 1 106 ? -3.431 -7.050 5.235 1.00 94.00 106 ILE A N 1
ATOM 865 C CA . ILE A 1 106 ? -4.699 -6.306 5.291 1.00 94.00 106 ILE A CA 1
ATOM 866 C C . ILE A 1 106 ? -5.874 -7.215 4.932 1.00 94.00 106 ILE A C 1
ATOM 868 O O . ILE A 1 106 ? -6.806 -7.362 5.709 1.00 94.00 106 ILE A O 1
ATOM 872 N N . THR A 1 107 ? -5.809 -7.901 3.795 1.00 93.75 107 THR A N 1
ATOM 873 C CA . THR A 1 107 ? -6.900 -8.777 3.335 1.00 93.75 107 THR A CA 1
ATOM 874 C C . THR A 1 107 ? -7.193 -9.953 4.274 1.00 93.75 107 THR A C 1
ATOM 876 O O . THR A 1 107 ? -8.323 -10.435 4.297 1.00 93.75 107 THR A O 1
ATOM 879 N N . LYS A 1 108 ? -6.212 -10.413 5.062 1.00 94.25 108 LYS A N 1
ATOM 880 C CA . LYS A 1 108 ? -6.380 -11.508 6.035 1.00 94.25 108 LYS A CA 1
ATOM 881 C C . LYS A 1 108 ? -6.825 -11.041 7.416 1.00 94.25 108 LYS A C 1
ATOM 883 O O . LYS A 1 108 ? -7.393 -11.840 8.154 1.00 94.25 108 LYS A O 1
ATOM 888 N N . THR A 1 109 ? -6.530 -9.797 7.785 1.00 94.56 109 THR A N 1
ATOM 889 C CA . THR A 1 109 ? -6.749 -9.272 9.140 1.00 94.56 109 THR A CA 1
ATOM 890 C C . THR A 1 109 ? -7.866 -8.241 9.211 1.00 94.56 109 THR A C 1
ATOM 892 O O . THR A 1 109 ? -7.942 -7.486 10.174 1.00 94.56 109 THR A O 1
ATOM 895 N N . ILE A 1 110 ? -8.767 -8.217 8.231 1.00 93.69 110 ILE A N 1
ATOM 896 C CA . ILE A 1 110 ? -10.014 -7.452 8.294 1.00 93.69 110 ILE A CA 1
ATOM 897 C C . ILE A 1 110 ? -11.223 -8.387 8.238 1.00 93.69 110 ILE A C 1
ATOM 899 O O . ILE A 1 110 ? -11.160 -9.473 7.658 1.00 93.69 110 ILE A O 1
ATOM 903 N N . GLN A 1 111 ? -12.340 -7.966 8.828 1.00 92.56 111 GLN A N 1
ATOM 904 C CA . GLN A 1 111 ? -13.604 -8.690 8.726 1.00 92.56 111 GLN A CA 1
ATOM 905 C C . GLN A 1 111 ? -14.086 -8.762 7.268 1.00 92.56 111 GLN A C 1
ATOM 907 O O . GLN A 1 111 ? -13.877 -7.842 6.478 1.00 92.56 111 GLN A O 1
ATOM 912 N N . GLN A 1 112 ? -14.779 -9.849 6.914 1.00 90.38 112 GLN A N 1
ATOM 913 C CA . GLN A 1 112 ? -15.226 -10.118 5.545 1.00 90.38 112 GLN A CA 1
ATOM 914 C C . GLN A 1 112 ? -16.047 -8.976 4.927 1.00 90.38 112 GLN A C 1
ATOM 916 O O . GLN A 1 112 ? -15.867 -8.671 3.750 1.00 90.38 112 GLN A O 1
ATOM 921 N N . ASP A 1 113 ? -16.902 -8.312 5.707 1.00 90.19 113 ASP A N 1
ATOM 922 C CA . ASP A 1 113 ? -17.714 -7.195 5.212 1.00 90.19 113 ASP A CA 1
ATOM 923 C C . ASP A 1 113 ? -16.846 -6.015 4.741 1.00 90.19 113 ASP A C 1
ATOM 925 O O . ASP A 1 113 ? -17.183 -5.328 3.776 1.00 90.19 113 ASP A O 1
ATOM 929 N N . LEU A 1 114 ? -15.665 -5.841 5.345 1.00 90.69 114 LEU A N 1
ATOM 930 C CA . LEU A 1 114 ? -14.703 -4.794 4.992 1.00 90.69 114 LEU A CA 1
ATOM 931 C C . LEU A 1 114 ? -14.031 -5.041 3.647 1.00 90.69 114 LEU A C 1
ATOM 933 O O . LEU A 1 114 ? -13.670 -4.085 2.959 1.00 90.69 114 LEU A O 1
ATOM 937 N N . LEU A 1 115 ? -13.932 -6.303 3.222 1.00 92.44 115 LEU A N 1
ATOM 938 C CA . LEU A 1 115 ? -13.397 -6.642 1.904 1.00 92.44 115 LEU A CA 1
ATOM 939 C C . LEU A 1 115 ? -14.235 -6.009 0.790 1.00 92.44 115 LEU A C 1
ATOM 941 O O . LEU A 1 115 ? -13.675 -5.565 -0.210 1.00 92.44 115 LEU A O 1
ATOM 945 N N . TYR A 1 116 ? -15.556 -5.886 0.963 1.00 93.38 116 TYR A N 1
ATOM 946 C CA . TYR A 1 116 ? -16.421 -5.260 -0.041 1.00 93.38 116 TYR A CA 1
ATOM 947 C C . TYR A 1 116 ? -16.148 -3.766 -0.226 1.00 93.38 116 TYR A C 1
ATOM 949 O O . TYR A 1 116 ? -16.377 -3.253 -1.319 1.00 93.38 116 TYR A O 1
ATOM 957 N N . HIS A 1 117 ? -15.627 -3.086 0.798 1.00 93.00 117 HIS A N 1
ATOM 958 C CA . HIS A 1 117 ? -15.271 -1.669 0.725 1.00 93.00 117 HIS A CA 1
ATOM 959 C C . HIS A 1 117 ? -13.937 -1.432 0.006 1.00 93.00 117 HIS A C 1
ATOM 961 O O . HIS A 1 117 ? -13.737 -0.365 -0.579 1.00 93.00 117 HIS A O 1
ATOM 967 N N . ILE A 1 118 ? -13.037 -2.422 0.024 1.00 94.06 118 ILE A N 1
ATOM 968 C CA . ILE A 1 118 ? -11.673 -2.271 -0.496 1.00 94.06 118 ILE A CA 1
ATOM 969 C C . ILE A 1 118 ? -11.383 -3.061 -1.781 1.00 94.06 118 ILE A C 1
ATOM 971 O O . ILE A 1 118 ? -10.391 -2.768 -2.440 1.00 94.06 118 ILE A O 1
ATOM 975 N N . LYS A 1 119 ? -12.236 -4.017 -2.180 1.00 92.44 119 LYS A N 1
ATOM 976 C CA . LYS A 1 119 ? -11.995 -4.919 -3.329 1.00 92.44 119 LYS A CA 1
ATOM 977 C C . LYS A 1 119 ? -11.731 -4.211 -4.666 1.00 92.44 119 LYS A C 1
ATOM 979 O O . LYS A 1 119 ? -11.000 -4.739 -5.493 1.00 92.44 119 LYS A O 1
ATOM 984 N N . ASP A 1 120 ? -12.322 -3.033 -4.873 1.00 93.56 120 ASP A N 1
ATOM 985 C CA . ASP A 1 120 ? -12.208 -2.265 -6.122 1.00 93.56 120 ASP A CA 1
ATOM 986 C C . ASP A 1 120 ? -11.112 -1.182 -6.035 1.00 93.56 120 ASP A C 1
ATOM 988 O O . ASP A 1 120 ? -10.931 -0.380 -6.953 1.00 93.56 120 ASP A O 1
ATOM 992 N N . LYS A 1 121 ? -10.372 -1.126 -4.918 1.00 93.69 121 LYS A N 1
ATOM 993 C CA . LYS A 1 121 ? -9.289 -0.164 -4.695 1.00 93.69 121 LYS A CA 1
ATOM 994 C C . LYS A 1 121 ? -7.984 -0.730 -5.243 1.00 93.69 121 LYS A C 1
ATOM 996 O O . LYS A 1 121 ? -7.511 -1.778 -4.812 1.00 93.69 121 LYS A O 1
ATOM 1001 N N . LEU A 1 122 ? -7.390 0.001 -6.183 1.00 88.62 122 LEU A N 1
ATOM 1002 C CA . LEU A 1 122 ? -6.206 -0.439 -6.927 1.00 88.62 122 LEU A CA 1
ATOM 1003 C C . LEU A 1 122 ? -4.896 -0.305 -6.141 1.00 88.62 122 LEU A C 1
ATOM 1005 O O . LEU A 1 122 ? -3.892 -0.899 -6.530 1.00 88.62 122 LEU A O 1
ATOM 1009 N N . SER A 1 123 ? -4.880 0.502 -5.078 1.00 92.12 123 SER A N 1
ATOM 1010 C CA . SER A 1 123 ? -3.687 0.759 -4.277 1.00 92.12 123 SER A CA 1
ATOM 1011 C C . SER A 1 123 ? -3.930 0.462 -2.800 1.00 92.12 123 SER A C 1
ATOM 1013 O O . SER A 1 123 ? -5.010 0.722 -2.272 1.00 92.12 123 SER A O 1
ATOM 1015 N N . ILE A 1 124 ? -2.895 -0.032 -2.116 1.00 94.62 124 ILE A N 1
ATOM 1016 C CA . ILE A 1 124 ? -2.906 -0.260 -0.662 1.00 94.62 124 ILE A CA 1
ATOM 1017 C C . ILE A 1 124 ? -3.210 1.042 0.085 1.00 94.62 124 ILE A C 1
ATOM 1019 O O . ILE A 1 124 ? -3.959 1.031 1.055 1.00 94.62 124 ILE A O 1
ATOM 1023 N N . HIS A 1 125 ? -2.682 2.168 -0.401 1.00 95.62 125 HIS A N 1
ATOM 1024 C CA . HIS A 1 125 ? -3.013 3.496 0.107 1.00 95.62 125 HIS A CA 1
ATOM 1025 C C . HIS A 1 125 ? -4.528 3.737 0.109 1.00 95.62 125 HIS A C 1
ATOM 1027 O O . HIS A 1 125 ? -5.093 4.086 1.141 1.00 95.62 125 HIS A O 1
ATOM 1033 N N . ASP A 1 126 ? -5.209 3.499 -1.015 1.00 94.62 126 ASP A N 1
ATOM 1034 C CA . ASP A 1 126 ? -6.654 3.725 -1.110 1.00 94.62 126 ASP A CA 1
ATOM 1035 C C . ASP A 1 126 ? -7.453 2.719 -0.276 1.00 94.62 126 ASP A C 1
ATOM 1037 O O . ASP A 1 126 ? -8.498 3.075 0.272 1.00 94.62 126 ASP A O 1
ATOM 1041 N N . GLN A 1 127 ? -6.965 1.479 -0.150 1.00 94.94 127 GLN A N 1
ATOM 1042 C CA . GLN A 1 127 ? -7.541 0.477 0.751 1.00 94.94 127 GLN A CA 1
ATOM 1043 C C . GLN A 1 127 ? -7.475 0.968 2.207 1.00 94.94 127 GLN A C 1
ATOM 1045 O O . GLN A 1 127 ? -8.509 1.055 2.868 1.00 94.94 127 GLN A O 1
ATOM 1050 N N . ILE A 1 128 ? -6.289 1.355 2.693 1.00 94.88 128 ILE A N 1
ATOM 1051 C CA . ILE A 1 128 ? -6.087 1.840 4.067 1.00 94.88 128 ILE A CA 1
ATOM 1052 C C . ILE A 1 128 ? -6.873 3.125 4.311 1.00 94.88 128 ILE A C 1
ATOM 1054 O O . ILE A 1 128 ? -7.538 3.232 5.337 1.00 94.88 128 ILE A O 1
ATOM 1058 N N . LYS A 1 129 ? -6.844 4.076 3.374 1.00 94.62 129 LYS A N 1
ATOM 1059 C CA . LYS A 1 129 ? -7.593 5.329 3.483 1.00 94.62 129 LYS A CA 1
ATOM 1060 C C . LYS A 1 129 ? -9.097 5.083 3.604 1.00 94.6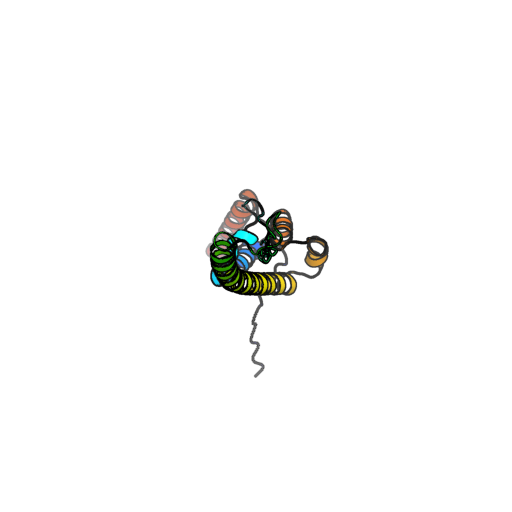2 129 LYS A C 1
ATOM 1062 O O . LYS A 1 129 ? -9.741 5.658 4.472 1.00 94.62 129 LYS A O 1
ATOM 1067 N N . THR A 1 130 ? -9.642 4.165 2.805 1.00 94.25 130 THR A N 1
ATOM 1068 C CA . THR A 1 130 ? -11.058 3.772 2.904 1.00 94.25 130 THR A CA 1
ATOM 1069 C C . THR A 1 130 ? -11.371 3.172 4.279 1.00 94.25 130 THR A C 1
ATOM 1071 O O . THR A 1 130 ? -12.384 3.507 4.884 1.00 94.25 130 THR A O 1
ATOM 1074 N N . LEU A 1 131 ? -10.500 2.307 4.811 1.00 94.12 131 LEU A N 1
ATOM 1075 C CA . LEU A 1 131 ? -10.685 1.730 6.148 1.00 94.12 131 LEU A CA 1
ATOM 1076 C C . LEU A 1 131 ? -10.550 2.785 7.262 1.00 94.12 131 LEU A C 1
ATOM 1078 O O . LEU A 1 131 ? -11.295 2.728 8.238 1.00 94.12 131 LEU A O 1
ATOM 1082 N N . GLN A 1 132 ? -9.655 3.764 7.100 1.00 93.31 132 GLN A N 1
ATOM 1083 C CA . GLN A 1 132 ? -9.479 4.889 8.023 1.00 93.31 132 GLN A CA 1
ATOM 1084 C C . GLN A 1 132 ? -10.728 5.765 8.070 1.00 93.31 132 GLN A C 1
ATOM 1086 O O . GLN A 1 132 ? -11.201 6.087 9.154 1.00 93.31 132 GLN A O 1
ATOM 1091 N N . GLU A 1 133 ? -11.298 6.100 6.914 1.00 91.75 133 GLU A N 1
ATOM 1092 C CA . GLU A 1 133 ? -12.535 6.883 6.821 1.00 91.75 133 GLU A CA 1
ATOM 1093 C C . GLU A 1 133 ? -13.725 6.177 7.495 1.00 91.75 133 GLU A C 1
ATOM 1095 O O . GLU A 1 133 ? -14.617 6.842 8.017 1.00 91.75 133 GLU A O 1
ATOM 1100 N N . LEU A 1 134 ? -13.732 4.839 7.526 1.00 89.94 134 LEU A N 1
ATOM 1101 C CA . LEU A 1 134 ? -14.797 4.048 8.150 1.00 89.94 134 LEU A CA 1
ATOM 1102 C C . LEU A 1 134 ? -14.606 3.839 9.660 1.00 89.94 134 LEU A C 1
ATOM 1104 O O . LEU A 1 134 ? -15.589 3.828 10.404 1.00 89.94 134 LEU A O 1
ATOM 1108 N N . TYR A 1 135 ? -13.366 3.631 10.117 1.00 87.50 135 TYR A N 1
ATOM 1109 C CA . TYR A 1 135 ? -13.097 3.099 11.459 1.00 87.50 135 TYR A CA 1
ATOM 1110 C C . TYR A 1 135 ? -12.112 3.893 12.304 1.00 87.50 135 TYR A C 1
ATOM 1112 O O . TYR A 1 135 ? -11.944 3.553 13.477 1.00 87.50 135 TYR A O 1
ATOM 1120 N N . SER A 1 136 ? -11.482 4.939 11.769 1.00 83.75 136 SER A N 1
ATOM 1121 C CA . SER A 1 136 ? -10.659 5.810 12.601 1.00 83.75 136 SER A CA 1
ATOM 1122 C C . SER A 1 136 ? -11.556 6.505 13.626 1.00 83.75 136 SER A C 1
ATOM 1124 O O . SER A 1 136 ? -12.456 7.249 13.229 1.00 83.75 136 SER A O 1
ATOM 1126 N N . PRO A 1 137 ? -11.352 6.276 14.934 1.00 80.00 137 PRO A N 1
ATOM 1127 C CA . PRO A 1 137 ? -12.140 6.947 15.951 1.00 80.00 137 PRO A CA 1
ATOM 1128 C C . PRO A 1 137 ? -11.859 8.448 15.897 1.00 80.00 137 PRO A C 1
ATOM 1130 O O . PRO A 1 137 ? -10.718 8.879 15.710 1.00 80.00 137 PRO A O 1
ATOM 1133 N N . THR A 1 138 ? -12.900 9.253 16.077 1.00 80.50 138 THR A N 1
ATOM 1134 C CA . THR A 1 138 ? -12.731 10.695 16.248 1.00 80.50 138 THR A CA 1
ATOM 1135 C C . THR A 1 138 ? -12.186 11.000 17.644 1.00 80.50 138 THR A C 1
ATOM 1137 O O . THR A 1 138 ? -12.276 10.177 18.559 1.00 80.50 138 THR A O 1
ATOM 1140 N N . THR A 1 139 ? -11.664 12.211 17.851 1.00 77.25 139 THR A N 1
ATOM 1141 C CA . THR A 1 139 ? -11.254 12.675 19.188 1.00 77.25 139 THR A CA 1
ATOM 1142 C C . THR A 1 139 ? -12.392 12.539 20.207 1.00 77.25 139 THR A C 1
ATOM 1144 O O . THR A 1 139 ? -12.165 12.085 21.324 1.00 77.25 139 THR A O 1
ATOM 1147 N N . ALA A 1 140 ? -13.630 12.835 19.799 1.00 74.12 140 ALA A N 1
ATOM 1148 C CA . ALA A 1 140 ? -14.808 12.689 20.652 1.00 74.12 140 ALA A CA 1
ATOM 1149 C C . ALA A 1 140 ? -15.082 11.220 21.027 1.00 74.12 140 ALA A C 1
ATOM 1151 O O . ALA A 1 140 ? -15.395 10.924 22.182 1.00 74.12 140 ALA A O 1
ATOM 1152 N N . ASP A 1 141 ? -14.912 10.285 20.086 1.00 78.75 141 ASP A N 1
ATOM 1153 C CA . ASP A 1 141 ? -15.068 8.849 20.360 1.00 78.75 141 ASP A CA 1
ATOM 1154 C C . ASP A 1 141 ? -14.015 8.357 21.361 1.00 78.75 141 ASP A C 1
ATOM 1156 O O . ASP A 1 141 ? -14.309 7.551 22.250 1.00 78.75 141 ASP A O 1
ATOM 1160 N N . GLN A 1 142 ? -12.782 8.855 21.244 1.00 78.31 142 GLN A N 1
ATOM 1161 C CA . GLN A 1 142 ? -11.699 8.529 22.170 1.00 78.31 142 GLN A CA 1
ATOM 1162 C C . GLN A 1 142 ? -11.978 9.072 23.579 1.00 78.31 142 GLN A C 1
ATOM 1164 O O . GLN A 1 142 ? -11.882 8.318 24.551 1.00 78.31 142 GLN A O 1
ATOM 1169 N N . GLU A 1 143 ? -12.383 10.338 23.700 1.00 82.25 143 GLU A N 1
ATOM 1170 C CA . GLU A 1 143 ? -12.742 10.966 24.980 1.00 82.25 143 GLU A CA 1
ATOM 1171 C C . GLU A 1 143 ? -13.896 10.230 25.669 1.00 82.25 143 GLU A C 1
ATOM 1173 O O . GLU A 1 143 ? -13.800 9.884 26.851 1.00 82.25 143 GLU A O 1
ATOM 1178 N N . TYR A 1 144 ? -14.948 9.894 24.918 1.00 83.06 144 TYR A N 1
ATOM 1179 C CA . TYR A 1 144 ? -16.077 9.125 25.434 1.00 83.06 144 TYR A CA 1
ATOM 1180 C C . TYR A 1 144 ? -15.649 7.744 25.954 1.00 83.06 144 TYR A C 1
ATOM 1182 O O . TYR A 1 144 ? -16.079 7.320 27.032 1.00 83.06 144 TYR A O 1
ATOM 1190 N N . ARG A 1 145 ? -14.767 7.034 25.233 1.00 83.25 145 ARG A N 1
ATOM 1191 C CA . ARG A 1 145 ? -14.233 5.730 25.673 1.00 83.25 145 ARG A CA 1
ATOM 1192 C C . ARG A 1 145 ? -13.457 5.844 26.982 1.00 83.25 145 ARG A C 1
ATOM 1194 O O . ARG A 1 145 ? -13.655 5.011 27.868 1.00 83.25 145 ARG A O 1
ATOM 1201 N N . VAL A 1 146 ? -12.605 6.861 27.115 1.00 85.25 146 VAL A N 1
ATOM 1202 C CA . VAL A 1 146 ? -11.825 7.108 28.338 1.00 85.25 146 VAL A CA 1
ATOM 1203 C C . VAL A 1 146 ? -12.750 7.439 29.508 1.00 85.25 146 VAL A C 1
ATOM 1205 O O . VAL A 1 146 ? -12.620 6.842 30.577 1.00 85.25 146 VAL A O 1
ATOM 1208 N N . GLN A 1 147 ? -13.732 8.320 29.301 1.00 86.12 147 GLN A N 1
ATOM 1209 C CA . GLN A 1 147 ? -14.694 8.692 30.338 1.00 86.12 147 GLN A CA 1
ATOM 1210 C C . GLN A 1 147 ? -15.519 7.487 30.804 1.00 86.12 147 GLN A C 1
ATOM 1212 O O . GLN A 1 147 ? -15.646 7.246 32.003 1.00 86.12 147 GLN A O 1
ATOM 1217 N N . LYS A 1 148 ? -16.024 6.678 29.867 1.00 88.56 148 LYS A N 1
ATOM 1218 C CA . LYS A 1 148 ? -16.770 5.454 30.182 1.00 88.56 148 LYS A CA 1
ATOM 1219 C C . LYS A 1 148 ? -15.920 4.444 30.960 1.00 88.56 148 LYS A C 1
ATOM 1221 O O . LYS A 1 148 ? -16.420 3.828 31.900 1.00 88.56 148 LYS A O 1
ATOM 1226 N N . ALA A 1 149 ? -14.648 4.273 30.593 1.00 85.44 149 ALA A N 1
ATOM 1227 C CA . ALA A 1 149 ? -13.727 3.393 31.313 1.00 85.44 149 ALA A CA 1
ATOM 1228 C C . ALA A 1 149 ? -13.456 3.893 32.743 1.00 85.44 149 ALA A C 1
ATOM 1230 O O . ALA A 1 149 ? -13.445 3.097 33.682 1.00 85.44 149 ALA A O 1
ATOM 1231 N N . TYR A 1 150 ? -13.299 5.207 32.915 1.00 88.81 150 TYR A N 1
ATOM 1232 C CA . TYR A 1 150 ? -13.121 5.838 34.221 1.00 88.81 150 TYR A CA 1
ATOM 1233 C C . TYR A 1 150 ? -14.351 5.669 35.127 1.00 88.81 150 TYR A C 1
ATOM 1235 O O . TYR A 1 150 ? -14.215 5.239 36.272 1.00 88.81 150 TYR A O 1
ATOM 1243 N N . GLU A 1 151 ? -15.554 5.938 34.610 1.00 90.19 151 GLU A N 1
ATOM 1244 C CA . GLU A 1 151 ? -16.828 5.718 35.314 1.00 90.19 151 GLU A CA 1
ATOM 1245 C C . GLU A 1 151 ? -16.967 4.255 35.772 1.00 90.19 151 GLU A C 1
ATOM 1247 O O . GLU A 1 151 ? -17.240 3.982 36.943 1.00 90.19 151 GLU A O 1
ATOM 1252 N N . ALA A 1 152 ? -16.689 3.296 34.881 1.00 88.69 152 ALA A N 1
ATOM 1253 C CA . ALA A 1 152 ? -16.732 1.873 35.209 1.00 88.69 152 ALA A CA 1
ATOM 1254 C C . ALA A 1 152 ? -15.731 1.502 36.320 1.00 88.69 152 ALA A C 1
ATOM 1256 O O . ALA A 1 152 ? -16.107 0.849 37.296 1.00 88.69 152 ALA A O 1
ATOM 1257 N N . ALA A 1 153 ? -14.481 1.966 36.230 1.00 88.25 153 ALA A N 1
ATOM 1258 C CA . ALA A 1 153 ? -13.464 1.723 37.254 1.00 88.25 153 ALA A CA 1
ATOM 1259 C C . ALA A 1 153 ? -13.845 2.338 38.613 1.00 88.25 153 ALA A C 1
ATOM 1261 O O . ALA A 1 153 ? -13.678 1.704 39.657 1.00 88.25 153 ALA A O 1
ATOM 1262 N N . LYS A 1 154 ? -14.429 3.541 38.609 1.00 87.75 154 LYS A N 1
ATOM 1263 C CA . LYS A 1 154 ? -14.929 4.211 39.815 1.00 87.75 154 LYS A CA 1
ATOM 1264 C C . LYS A 1 154 ? -16.048 3.413 40.489 1.00 87.75 154 LYS A C 1
ATOM 1266 O O . LYS A 1 154 ? -16.035 3.268 41.708 1.00 87.75 154 LYS A O 1
ATOM 1271 N N . THR A 1 155 ? -16.990 2.859 39.720 1.00 83.50 155 THR A N 1
ATOM 1272 C CA . THR A 1 155 ? -18.064 2.012 40.279 1.00 83.50 155 THR A CA 1
ATOM 1273 C C . THR A 1 155 ? -17.558 0.689 40.860 1.00 83.50 155 THR A C 1
ATOM 1275 O O . THR A 1 155 ? -18.139 0.194 41.822 1.00 83.50 155 THR A O 1
ATOM 1278 N N . LEU A 1 156 ? -16.470 0.134 40.316 1.00 74.69 156 LEU A N 1
ATOM 1279 C CA . LEU A 1 156 ? -15.808 -1.069 40.831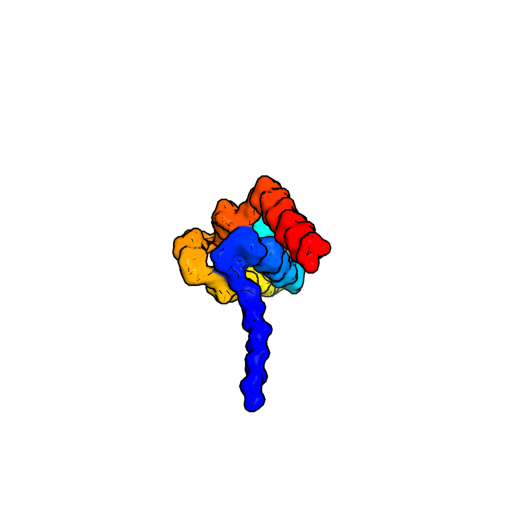 1.00 74.69 156 LEU A CA 1
ATOM 1280 C C . LEU A 1 156 ? -15.081 -0.818 42.157 1.00 74.69 156 LEU A C 1
ATOM 1282 O O . LEU A 1 156 ? -15.150 -1.662 43.039 1.00 74.69 156 LEU A O 1
ATOM 1286 N N . HIS A 1 157 ? -14.432 0.338 42.314 1.00 64.25 157 HIS A N 1
ATOM 1287 C CA . HIS A 1 157 ? -13.760 0.719 43.563 1.00 64.25 157 HIS A CA 1
ATOM 1288 C C . HIS A 1 157 ? -14.711 1.170 44.684 1.00 64.25 157 HIS A C 1
ATOM 1290 O O . HIS A 1 157 ? -14.288 1.269 45.832 1.00 64.25 157 HIS A O 1
ATOM 1296 N N . ALA A 1 158 ? -15.972 1.471 44.362 1.00 67.19 158 ALA A N 1
ATOM 1297 C CA . ALA A 1 158 ? -16.995 1.869 45.330 1.00 67.19 158 ALA A CA 1
ATOM 1298 C C . ALA A 1 158 ? -17.809 0.685 45.901 1.00 67.19 158 ALA A C 1
ATOM 1300 O O . ALA A 1 158 ? -18.740 0.916 46.674 1.00 67.19 158 ALA A O 1
ATOM 1301 N N . ARG A 1 159 ? -17.490 -0.554 45.506 1.00 52.62 159 ARG A N 1
ATOM 1302 C CA . ARG A 1 159 ? -18.045 -1.805 46.048 1.00 52.62 159 ARG A CA 1
ATOM 1303 C C . ARG A 1 159 ? -17.026 -2.489 46.947 1.00 52.62 159 ARG A C 1
ATOM 1305 O O . ARG A 1 159 ? -17.480 -3.104 47.934 1.00 52.62 159 ARG A O 1
#

pLDDT: mean 85.19, std 14.94, range [34.03, 97.56]

Secondary structure (DSSP, 8-state):
-----------B-SHHHHHHHHHHHHHHHHHTT-GGGT-TTS-----PPPPPPPPPP----TTSSPPSSHHHHHHHHHHHHHHHHHHHHHHHHHHHHHHHHHHHHHHHSB-HHHHHHHTT-SSHHHHHHHHHHHHPPPHHHHHHHHHHHHHHHHHHHT-